Protein AF-A0A2G9LJ12-F1 (afdb_monomer_lite)

InterPro domains:
  IPR023827 Peptidase S8, subtilisin, Asp-active site [PS00136] (158-169)
  IPR036852 Peptidase S8/S53 domain superfamily [G3DSA:3.40.50.200] (109-175)
  IPR036852 Peptidase S8/S53 domain superfamily [SSF52743] (36-173)

Secondary structure (DSSP, 8-state):
-HHHHHHHHHHHHHHHHHHHHHHHHHHHHHHHHS-EEEEEE--HHHHHHHHHHHHTTS-TTSSHHHHSSS---HHHHHHHHHHTSTT--EEEETTTTEEEEEE-HHHHHHHHTTT-EEEE--------SS--S-SSHHHHHH-B-TTS-B---TT------SS---TTSTTTT--

Organism: Huberarchaeum crystalense (NCBI:txid2014257)

pLDDT: mean 78.08, std 14.09, range [41.28, 96.06]

Sequence (175 aa):
MKKQILFFGIFALFFVFAVQAANVQSQDINSADELKSYIVVVETKNYTKVMSVLNNETQNNVGIQQISSISQPKAISMLSDLKKKPNQQIKQLDIIHGFAAKMSARKAEDLRQQGYKVYLDRVFHILLQNSTIQVGANDAWLMMNTSGSNLTGNGSKIAIIDTGVDYTHPDLGNC

Radius of gyration: 28.77 Å; chains: 1; bounding box: 58×42×105 Å

Foldseek 3Di:
DVVVVVVVVVVVVVVVVVVVVVVVVVVVVVQQFAWFKKKKADDPVCLVVQVCLVPPPPDPPDDPVPCVPPPNQPSNVLSNVLVVPPVKDWADDDVGSIIMITGGPVSQVVCVVSVIDMGGDDDDDDDDDDDDDDPCPVVLQVDADPVRHRDDCPPDDDDDDDPDDDCCPPVRPVD

Structure (mmCIF, N/CA/C/O backbone):
data_AF-A0A2G9LJ12-F1
#
_entry.id   AF-A0A2G9LJ12-F1
#
loop_
_atom_site.group_PDB
_atom_site.id
_atom_site.type_symbol
_atom_site.label_atom_id
_atom_site.label_alt_id
_atom_site.label_comp_id
_atom_site.label_asym_id
_atom_site.label_entity_id
_atom_site.label_seq_id
_atom_site.pdbx_PDB_ins_code
_atom_site.Cartn_x
_atom_site.Cartn_y
_atom_site.Cartn_z
_atom_site.occupancy
_atom_site.B_iso_or_equiv
_atom_site.auth_seq_id
_atom_site.auth_comp_id
_atom_site.auth_asym_id
_atom_site.auth_atom_id
_atom_site.pdbx_PDB_model_num
ATOM 1 N N . MET A 1 1 ? 0.461 -16.834 70.057 1.00 60.69 1 MET A N 1
ATOM 2 C CA . MET A 1 1 ? 1.315 -16.253 68.990 1.00 60.69 1 MET A CA 1
ATOM 3 C C . MET A 1 1 ? 1.249 -16.995 67.650 1.00 60.69 1 MET A C 1
ATOM 5 O O . MET A 1 1 ? 1.021 -16.333 66.651 1.00 60.69 1 MET A O 1
ATOM 9 N N . LYS A 1 2 ? 1.357 -18.335 67.579 1.00 62.78 2 LYS A N 1
ATOM 10 C CA . LYS A 1 2 ? 1.385 -19.074 66.289 1.00 62.78 2 LYS A CA 1
ATOM 11 C C . LYS A 1 2 ? 0.159 -18.874 65.366 1.00 62.78 2 LYS A C 1
ATOM 13 O O . LYS A 1 2 ? 0.332 -18.788 64.158 1.00 62.78 2 LYS A O 1
ATOM 18 N N . LYS A 1 3 ? -1.062 -18.732 65.907 1.00 60.50 3 LYS A N 1
ATOM 19 C CA . LYS A 1 3 ? -2.281 -18.494 65.098 1.00 60.50 3 LYS A CA 1
ATOM 20 C C . LYS A 1 3 ? -2.339 -17.101 64.454 1.00 60.50 3 LYS A C 1
ATOM 22 O O . LYS A 1 3 ? -2.823 -16.989 63.338 1.00 60.50 3 LYS A O 1
ATOM 27 N N . GLN A 1 4 ? -1.825 -16.056 65.108 1.00 67.38 4 GLN A N 1
ATOM 28 C CA . GLN A 1 4 ? -1.834 -14.700 64.535 1.00 67.38 4 GLN A CA 1
ATOM 29 C C . GLN A 1 4 ? -0.840 -14.553 63.378 1.00 67.38 4 GLN A C 1
ATOM 31 O O . GLN A 1 4 ? -1.155 -13.897 62.394 1.00 67.38 4 GLN A O 1
ATOM 36 N N . ILE A 1 5 ? 0.305 -15.240 63.447 1.00 68.06 5 ILE A N 1
ATOM 37 C CA . ILE A 1 5 ? 1.289 -15.293 62.353 1.00 68.06 5 ILE A CA 1
ATOM 38 C C . ILE A 1 5 ? 0.705 -16.023 61.130 1.00 68.06 5 ILE A C 1
ATOM 40 O O . ILE A 1 5 ? 0.898 -15.582 60.002 1.00 68.06 5 ILE A O 1
ATOM 44 N N . LEU A 1 6 ? -0.069 -17.095 61.349 1.00 69.06 6 LEU A N 1
ATOM 45 C CA . LEU A 1 6 ? -0.748 -17.823 60.271 1.00 69.06 6 LEU A CA 1
ATOM 46 C C . LEU A 1 6 ? -1.809 -16.958 59.566 1.00 69.06 6 LEU A C 1
ATOM 48 O O . LEU A 1 6 ? -1.866 -16.938 58.340 1.00 69.06 6 LEU A O 1
ATOM 52 N N . PHE A 1 7 ? -2.613 -16.206 60.326 1.00 66.38 7 PHE A N 1
ATOM 53 C CA . PHE A 1 7 ? -3.599 -15.276 59.762 1.00 66.38 7 PHE A CA 1
ATOM 54 C C . PHE A 1 7 ? -2.943 -14.123 58.989 1.00 66.38 7 PHE A C 1
ATOM 56 O O . PHE A 1 7 ? -3.420 -13.771 57.912 1.00 66.38 7 PHE A O 1
ATOM 63 N N . PHE A 1 8 ? -1.826 -13.582 59.485 1.00 70.19 8 PHE A N 1
ATOM 64 C CA . PHE A 1 8 ? -1.066 -12.549 58.774 1.00 70.19 8 PHE A CA 1
ATOM 65 C C . PHE A 1 8 ? -0.468 -13.072 57.461 1.00 70.19 8 PHE A C 1
ATOM 67 O O . PHE A 1 8 ? -0.512 -12.379 56.449 1.00 70.19 8 PHE A O 1
ATOM 74 N N . GLY A 1 9 ? 0.031 -14.313 57.454 1.00 68.88 9 GLY A N 1
ATOM 75 C CA . GLY A 1 9 ? 0.549 -14.962 56.248 1.00 68.88 9 GLY A CA 1
ATOM 76 C C . GLY A 1 9 ? -0.524 -15.189 55.178 1.00 68.88 9 GLY A C 1
ATOM 77 O O . GLY A 1 9 ? -0.288 -14.907 54.007 1.00 68.88 9 GLY A O 1
ATOM 78 N N . ILE A 1 10 ? -1.725 -15.629 55.574 1.00 75.38 10 ILE A N 1
ATOM 79 C CA . ILE A 1 10 ? -2.859 -15.812 54.650 1.00 75.38 10 ILE A CA 1
ATOM 80 C C . ILE A 1 10 ? -3.328 -14.465 54.084 1.00 75.38 10 ILE A C 1
ATOM 82 O O . ILE A 1 10 ? -3.576 -14.358 52.885 1.00 75.38 10 ILE A O 1
ATOM 86 N N . PHE A 1 11 ? -3.411 -13.425 54.919 1.00 77.38 11 PHE A N 1
ATOM 87 C CA . PHE A 1 11 ? -3.819 -12.094 54.469 1.00 77.38 11 PHE A CA 1
ATOM 88 C C . PHE A 1 11 ? -2.796 -11.475 53.505 1.00 77.38 11 PHE A C 1
ATOM 90 O O . PHE A 1 11 ? -3.178 -10.935 52.470 1.00 77.38 11 PHE A O 1
ATOM 97 N N . ALA A 1 12 ? -1.497 -11.622 53.790 1.00 72.31 12 ALA A N 1
ATOM 98 C CA . ALA A 1 12 ? -0.430 -11.180 52.894 1.00 72.31 12 ALA A CA 1
ATOM 99 C C . ALA A 1 12 ? -0.481 -11.909 51.541 1.00 72.31 12 ALA A C 1
ATOM 101 O O . ALA A 1 12 ? -0.325 -11.277 50.499 1.00 72.31 12 ALA A O 1
ATOM 102 N N . LEU A 1 13 ? -0.769 -13.215 51.542 1.00 75.94 13 LEU A N 1
ATOM 103 C CA . LEU A 1 13 ? -0.910 -13.997 50.315 1.00 75.94 13 LEU A CA 1
ATOM 104 C C . LEU A 1 13 ? -2.096 -13.508 49.465 1.00 75.94 13 LEU A C 1
ATOM 106 O O . LEU A 1 13 ? -1.935 -13.267 48.271 1.00 75.94 13 LEU A O 1
ATOM 110 N N . PHE A 1 14 ? -3.263 -13.287 50.080 1.00 75.69 14 PHE A N 1
ATOM 111 C CA . PHE A 1 14 ? -4.427 -12.716 49.391 1.00 75.69 14 PHE A CA 1
ATOM 112 C C . PHE A 1 14 ? -4.145 -11.323 48.819 1.00 75.69 14 PHE A C 1
ATOM 114 O O . PHE A 1 14 ? -4.578 -11.016 47.708 1.00 75.69 14 PHE A O 1
ATOM 121 N N . PHE A 1 15 ? -3.393 -10.495 49.544 1.00 74.44 15 PHE A N 1
ATOM 122 C CA . PHE A 1 15 ? -3.038 -9.154 49.091 1.00 74.44 15 PHE A CA 1
ATOM 123 C C . PHE A 1 15 ? -2.120 -9.189 47.860 1.00 74.44 15 PHE A C 1
ATOM 125 O O . PHE A 1 15 ? -2.338 -8.440 46.913 1.00 74.44 15 PHE A O 1
ATOM 132 N N . VAL A 1 16 ? -1.149 -10.108 47.818 1.00 74.50 16 VAL A N 1
ATOM 133 C CA . VAL A 1 16 ? -0.277 -10.305 46.645 1.00 74.50 16 VAL A CA 1
ATOM 134 C C . VAL A 1 16 ? -1.082 -10.752 45.421 1.00 74.50 16 VAL A C 1
ATOM 136 O O . VAL A 1 16 ? -0.897 -10.193 44.339 1.00 74.50 16 VAL A O 1
ATOM 139 N N . PHE A 1 17 ? -2.023 -11.689 45.588 1.00 73.75 17 PHE A N 1
ATOM 140 C CA . PHE A 1 17 ? -2.906 -12.119 44.497 1.00 73.75 17 PHE A CA 1
ATOM 141 C C . PHE A 1 17 ? -3.820 -10.989 43.998 1.00 73.75 17 PHE A C 1
ATOM 143 O O . PHE A 1 17 ? -3.983 -10.827 42.789 1.00 73.75 17 PHE A O 1
ATOM 150 N N . ALA A 1 18 ? -4.376 -10.173 44.897 1.00 74.38 18 ALA A N 1
ATOM 151 C CA . ALA A 1 18 ? -5.212 -9.031 44.523 1.00 74.38 18 ALA A CA 1
ATOM 152 C C . ALA A 1 18 ? -4.420 -7.954 43.757 1.00 74.38 18 ALA A C 1
ATOM 154 O O . ALA A 1 18 ? -4.905 -7.430 42.754 1.00 74.38 18 ALA A O 1
ATOM 155 N N . VAL A 1 19 ? -3.184 -7.663 44.181 1.00 73.44 19 VAL A N 1
ATOM 156 C CA . VAL A 1 19 ? -2.286 -6.722 43.488 1.00 73.44 19 VAL A CA 1
ATOM 157 C C . VAL A 1 19 ? -1.899 -7.246 42.101 1.00 73.44 19 VAL A C 1
ATOM 159 O O . VAL A 1 19 ? -1.909 -6.484 41.136 1.00 73.44 19 VAL A O 1
ATOM 162 N N . GLN A 1 20 ? -1.614 -8.546 41.962 1.00 69.62 20 GLN A N 1
ATOM 163 C CA . GLN A 1 20 ? -1.341 -9.155 40.654 1.00 69.62 20 GLN A CA 1
ATOM 164 C C . GLN A 1 20 ? -2.558 -9.108 39.726 1.00 69.62 20 GLN A C 1
ATOM 166 O O . GLN A 1 20 ? -2.410 -8.716 38.571 1.00 69.62 20 GLN A O 1
ATOM 171 N N . ALA A 1 21 ? -3.761 -9.411 40.221 1.00 69.88 21 ALA A N 1
ATOM 172 C CA . ALA A 1 21 ? -4.988 -9.320 39.429 1.00 69.88 21 ALA A CA 1
ATOM 173 C C . ALA A 1 21 ? -5.277 -7.883 38.953 1.00 69.88 21 ALA A C 1
ATOM 175 O O . ALA A 1 21 ? -5.623 -7.675 37.791 1.00 69.88 21 ALA A O 1
ATOM 176 N N . ALA A 1 22 ? -5.076 -6.879 39.815 1.00 66.38 22 ALA A N 1
ATOM 177 C CA . ALA A 1 22 ? -5.240 -5.472 39.447 1.00 66.38 22 ALA A CA 1
ATOM 178 C C . ALA A 1 22 ? -4.214 -5.015 38.388 1.00 66.38 22 ALA A C 1
ATOM 180 O O . ALA A 1 22 ? -4.566 -4.309 37.439 1.00 66.38 22 ALA A O 1
ATOM 181 N N . ASN A 1 23 ? -2.957 -5.457 38.502 1.00 64.06 23 ASN A N 1
ATOM 182 C CA . ASN A 1 23 ? -1.918 -5.153 37.515 1.00 64.06 23 ASN A CA 1
ATOM 183 C C . ASN A 1 23 ? -2.197 -5.810 36.152 1.00 64.06 23 ASN A C 1
ATOM 185 O O . ASN A 1 23 ? -2.029 -5.155 35.127 1.00 64.06 23 ASN A O 1
ATOM 189 N N . VAL A 1 24 ? -2.692 -7.051 36.125 1.00 65.62 24 VAL A N 1
ATOM 190 C CA . VAL A 1 24 ? -3.104 -7.730 34.880 1.00 65.62 24 VAL A CA 1
ATOM 191 C C . VAL A 1 24 ? -4.281 -7.003 34.220 1.00 65.62 24 VAL A C 1
ATOM 193 O O . VAL A 1 24 ? -4.210 -6.658 33.043 1.00 65.62 24 VAL A O 1
ATOM 196 N N . GLN A 1 25 ? -5.321 -6.667 34.990 1.00 59.91 25 GLN A N 1
ATOM 197 C CA . GLN A 1 25 ? -6.489 -5.932 34.488 1.00 59.91 25 GLN A CA 1
ATOM 198 C C . GLN A 1 25 ? -6.100 -4.562 33.898 1.00 59.91 25 GLN A C 1
ATOM 200 O O . GLN A 1 25 ? -6.629 -4.152 32.867 1.00 59.91 25 GLN A O 1
ATOM 205 N N . SER A 1 26 ? -5.171 -3.839 34.536 1.00 58.44 26 SER A N 1
ATOM 206 C CA . SER A 1 26 ? -4.712 -2.533 34.040 1.00 58.44 26 SER A CA 1
ATOM 207 C C . SER A 1 26 ? -3.863 -2.635 32.768 1.00 58.44 26 SER A C 1
ATOM 209 O O . SER A 1 26 ? -4.001 -1.782 31.893 1.00 58.44 26 SER A O 1
ATOM 211 N N . GLN A 1 27 ? -3.045 -3.681 32.601 1.00 56.03 27 GLN A N 1
ATOM 212 C CA . GLN A 1 27 ? -2.327 -3.924 31.343 1.00 56.03 27 GLN A CA 1
ATOM 213 C C . GLN A 1 27 ? -3.275 -4.233 30.178 1.00 56.03 27 GLN A C 1
ATOM 215 O O . GLN A 1 27 ? -3.093 -3.677 29.094 1.00 56.03 27 GLN A O 1
ATOM 220 N N . ASP A 1 28 ? -4.313 -5.044 30.398 1.00 59.22 28 ASP A N 1
ATOM 221 C CA . ASP A 1 28 ? -5.305 -5.352 29.360 1.00 59.22 28 ASP A CA 1
ATOM 222 C C . ASP A 1 28 ? -6.142 -4.125 28.971 1.00 59.22 28 ASP A C 1
ATOM 224 O O . ASP A 1 28 ? -6.391 -3.897 27.785 1.00 59.22 28 ASP A O 1
ATOM 228 N N . ILE A 1 29 ? -6.524 -3.284 29.940 1.00 56.59 29 ILE A N 1
ATOM 229 C CA . ILE A 1 29 ? -7.244 -2.030 29.664 1.00 56.59 29 ILE A CA 1
ATOM 230 C C . ILE A 1 29 ? -6.367 -1.056 28.864 1.00 56.59 29 ILE A C 1
ATOM 232 O O . ILE A 1 29 ? -6.835 -0.480 27.882 1.00 56.59 29 ILE A O 1
ATOM 236 N N . ASN A 1 30 ? -5.087 -0.921 29.221 1.00 58.53 30 ASN A N 1
ATOM 237 C CA . ASN A 1 30 ? -4.157 -0.049 28.497 1.00 58.53 30 ASN A CA 1
ATOM 238 C C . ASN A 1 30 ? -3.870 -0.555 27.070 1.00 58.53 30 ASN A C 1
ATOM 240 O O . ASN A 1 30 ? -3.736 0.246 26.148 1.00 58.53 30 ASN A O 1
ATOM 244 N N . SER A 1 31 ? -3.824 -1.876 26.868 1.00 61.09 31 SER A N 1
ATOM 245 C CA . SER A 1 31 ? -3.654 -2.507 25.549 1.00 61.09 31 SER A CA 1
ATOM 246 C C . SER A 1 31 ? -4.902 -2.371 24.663 1.00 61.09 31 SER A C 1
ATOM 248 O O . SER A 1 31 ? -4.799 -2.211 23.445 1.00 61.09 31 SER A O 1
ATOM 250 N N . ALA A 1 32 ? -6.100 -2.401 25.259 1.00 64.94 32 ALA A N 1
ATOM 251 C CA . ALA A 1 32 ? -7.360 -2.318 24.526 1.00 64.94 32 ALA A CA 1
ATOM 252 C C . ALA A 1 32 ? -7.626 -0.929 23.926 1.00 64.94 32 ALA A C 1
ATOM 254 O O . ALA A 1 32 ? -8.230 -0.863 22.853 1.00 64.94 32 ALA A O 1
ATOM 255 N N . ASP A 1 33 ? -7.172 0.143 24.585 1.00 74.31 33 ASP A N 1
ATOM 256 C CA . ASP A 1 33 ? -7.314 1.535 24.125 1.00 74.31 33 ASP A CA 1
ATOM 257 C C . ASP A 1 33 ? -6.130 2.037 23.279 1.00 74.31 33 ASP A C 1
ATOM 259 O O . ASP A 1 33 ? -6.220 3.100 22.657 1.00 74.31 33 ASP A O 1
ATOM 263 N N . GLU A 1 34 ? -5.052 1.255 23.178 1.00 85.19 34 GLU A N 1
ATOM 264 C CA . GLU A 1 34 ? -3.936 1.537 22.277 1.00 85.19 34 GLU A CA 1
ATOM 265 C C . GLU A 1 34 ? -4.419 1.609 20.815 1.00 85.19 34 GLU A C 1
ATOM 267 O O . GLU A 1 34 ? -5.084 0.704 20.296 1.00 85.19 34 GLU A O 1
ATOM 272 N N . LEU A 1 35 ? -4.070 2.697 20.121 1.00 89.38 35 LEU A N 1
ATOM 273 C CA . LEU A 1 35 ? -4.414 2.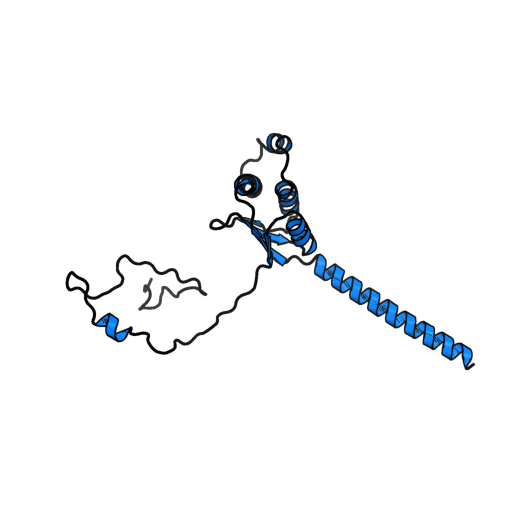876 18.713 1.00 89.38 35 LEU A CA 1
ATOM 274 C C . LEU A 1 35 ? -3.431 2.113 17.822 1.00 89.38 35 LEU A C 1
ATOM 276 O O . LEU A 1 35 ? -2.255 2.462 17.742 1.00 89.38 35 LEU A O 1
ATOM 280 N N . LYS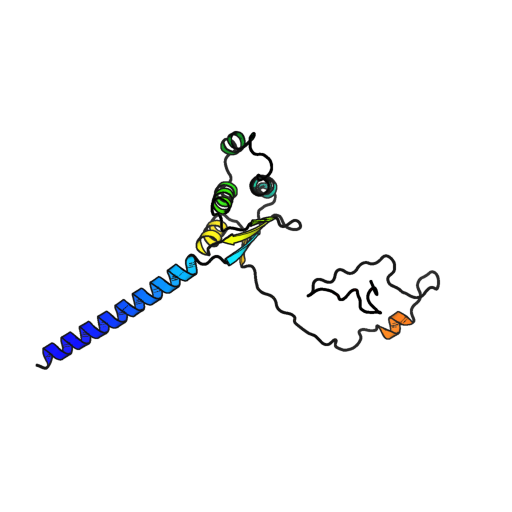 A 1 36 ? -3.938 1.126 17.082 1.00 91.88 36 LYS A N 1
ATOM 281 C CA . LYS A 1 36 ? -3.181 0.364 16.076 1.00 91.88 36 LYS A CA 1
ATOM 282 C C . LYS A 1 36 ? -3.711 0.653 14.678 1.00 91.88 36 LYS A C 1
ATOM 284 O O . LYS A 1 36 ? -4.865 1.051 14.520 1.00 91.88 36 LYS A O 1
ATOM 289 N N . SER A 1 37 ? -2.873 0.468 13.665 1.00 93.56 37 SER A N 1
ATOM 290 C CA . SER A 1 37 ? -3.284 0.583 12.264 1.00 93.56 37 SER A CA 1
ATOM 291 C C . SER A 1 37 ? -4.022 -0.683 11.826 1.00 93.56 37 SER A C 1
ATOM 293 O O . SER A 1 37 ? -3.560 -1.797 12.067 1.00 93.56 37 SER A O 1
ATOM 295 N N . TYR A 1 38 ? -5.173 -0.515 11.180 1.00 94.31 38 TYR A N 1
ATOM 296 C CA . TYR A 1 38 ? -5.980 -1.600 10.628 1.00 94.31 38 TYR A CA 1
ATOM 297 C C . TYR A 1 38 ? -6.380 -1.300 9.187 1.00 94.31 38 TYR A C 1
ATOM 299 O O . TYR A 1 38 ? -6.616 -0.149 8.823 1.00 94.31 38 TYR A O 1
ATOM 307 N N . ILE A 1 39 ? -6.535 -2.358 8.398 1.00 94.88 39 ILE A N 1
ATOM 308 C CA . ILE A 1 39 ? -7.118 -2.340 7.058 1.00 94.88 39 ILE A CA 1
ATOM 309 C C . ILE A 1 39 ? -8.525 -2.927 7.150 1.00 94.88 39 ILE A C 1
ATOM 311 O O . ILE A 1 39 ? -8.710 -4.059 7.604 1.00 94.88 39 ILE A O 1
ATOM 315 N N . VAL A 1 40 ? -9.518 -2.163 6.704 1.00 93.12 40 VAL A N 1
ATOM 316 C CA . VAL A 1 40 ? -10.925 -2.564 6.685 1.00 93.12 40 VAL A CA 1
ATOM 317 C C . VAL A 1 40 ? -11.372 -2.738 5.243 1.00 93.12 40 VAL A C 1
ATOM 319 O O . VAL A 1 40 ? -11.318 -1.794 4.456 1.00 93.12 40 VAL A O 1
ATOM 322 N N . VAL A 1 41 ? -11.846 -3.935 4.904 1.00 92.25 41 VAL A N 1
ATOM 323 C CA . VAL A 1 41 ? -12.424 -4.242 3.592 1.00 92.25 41 VAL A CA 1
ATOM 324 C C . VAL A 1 41 ? -13.945 -4.243 3.699 1.00 92.25 41 VAL A C 1
ATOM 326 O O . VAL A 1 41 ? -14.541 -4.880 4.571 1.00 92.25 41 VAL A O 1
ATOM 329 N N . VAL A 1 42 ? -14.561 -3.508 2.786 1.00 87.06 42 VAL A N 1
ATOM 330 C CA . VAL A 1 42 ? -15.985 -3.216 2.696 1.00 87.06 42 VAL A CA 1
ATOM 331 C C . VAL A 1 42 ? -16.554 -3.932 1.475 1.00 87.06 42 VAL A C 1
ATOM 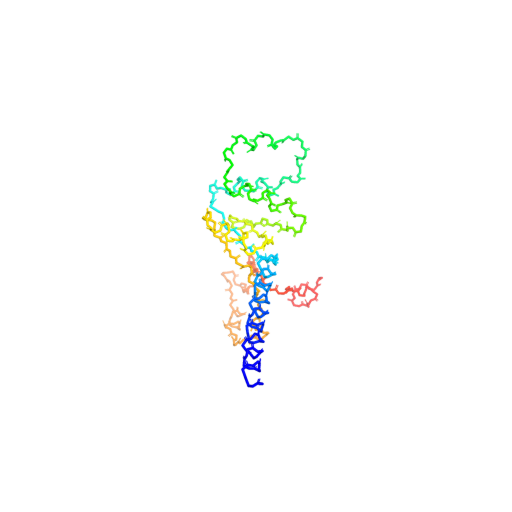333 O O . VAL A 1 42 ? -15.966 -3.935 0.396 1.00 87.06 42 VAL A O 1
ATOM 336 N N . GLU A 1 43 ? -17.729 -4.537 1.624 1.00 83.25 43 GLU A N 1
ATOM 337 C CA . GLU A 1 43 ? -18.449 -5.095 0.479 1.00 83.25 43 GLU A CA 1
ATOM 338 C C . GLU A 1 43 ? -18.751 -4.011 -0.564 1.00 83.25 43 GLU A C 1
ATOM 340 O O . GLU A 1 43 ? -19.185 -2.910 -0.216 1.00 83.25 43 GLU A O 1
ATOM 345 N N . THR A 1 44 ? -18.616 -4.348 -1.848 1.00 78.25 44 THR A N 1
ATOM 346 C CA . THR A 1 44 ? -18.782 -3.419 -2.979 1.00 78.25 44 THR A CA 1
ATOM 347 C C . THR A 1 44 ? -20.058 -2.580 -2.893 1.00 78.25 44 THR A C 1
ATOM 349 O O . THR A 1 44 ? -20.007 -1.365 -3.057 1.00 78.25 44 THR A O 1
ATOM 352 N N . LYS A 1 45 ? -21.195 -3.197 -2.536 1.00 79.44 45 LYS A N 1
ATOM 353 C CA . LYS A 1 45 ? -22.498 -2.515 -2.408 1.00 79.44 45 LYS A CA 1
ATOM 354 C C . LYS A 1 45 ? -22.505 -1.360 -1.396 1.00 79.44 45 LYS A C 1
ATOM 356 O O . LYS A 1 45 ? -23.309 -0.443 -1.510 1.00 79.44 45 LYS A O 1
ATOM 361 N N . ASN A 1 46 ? -21.617 -1.407 -0.405 1.00 76.75 46 ASN A N 1
ATOM 362 C CA . ASN A 1 46 ? -21.519 -0.419 0.664 1.00 76.75 46 ASN A CA 1
ATOM 363 C C . ASN A 1 46 ? -20.353 0.562 0.454 1.00 76.75 46 ASN A C 1
ATOM 365 O O . ASN A 1 46 ? -20.290 1.577 1.150 1.00 76.75 46 ASN A O 1
ATOM 369 N N . TYR A 1 47 ? -19.443 0.286 -0.489 1.00 80.75 47 TYR A N 1
ATOM 370 C CA . TYR A 1 47 ? -18.193 1.030 -0.648 1.00 80.75 47 TYR A CA 1
ATOM 371 C C . TYR A 1 47 ? -18.420 2.491 -1.045 1.00 80.75 47 TYR A C 1
ATOM 373 O O . TYR A 1 47 ? -17.929 3.380 -0.360 1.00 80.75 47 TYR A O 1
ATOM 381 N N . THR A 1 48 ? -19.240 2.771 -2.062 1.00 78.56 48 THR A N 1
ATOM 382 C CA . THR A 1 48 ? -19.518 4.152 -2.508 1.00 78.56 48 THR A CA 1
ATOM 383 C C . THR A 1 48 ? -20.071 5.023 -1.379 1.00 78.56 48 THR A C 1
ATOM 385 O O . THR A 1 48 ? -19.673 6.176 -1.207 1.00 78.56 48 THR A O 1
ATOM 388 N N . LYS A 1 49 ? -20.960 4.455 -0.555 1.00 79.62 49 LYS A N 1
ATOM 389 C CA . LYS A 1 49 ? -21.572 5.165 0.571 1.00 79.62 49 LYS A CA 1
ATOM 390 C C . LYS A 1 49 ? -20.551 5.403 1.690 1.00 79.62 49 LYS A C 1
ATOM 392 O O . LYS A 1 49 ? -20.490 6.507 2.219 1.00 79.62 49 LYS A O 1
ATOM 397 N N . VAL A 1 50 ? -19.693 4.424 1.991 1.00 81.31 50 VAL A N 1
ATOM 398 C CA . VAL A 1 50 ? -18.533 4.610 2.884 1.00 81.31 50 VAL A CA 1
ATOM 399 C C . VAL A 1 50 ? -17.615 5.719 2.368 1.00 81.31 50 VAL A C 1
ATOM 401 O O . VAL A 1 50 ? -17.216 6.591 3.138 1.00 81.31 50 VAL A O 1
ATOM 404 N N . MET A 1 51 ? -17.351 5.745 1.064 1.00 78.62 51 MET A N 1
ATOM 405 C CA . MET A 1 51 ? -16.427 6.704 0.481 1.00 78.62 51 MET A CA 1
ATOM 406 C C . MET A 1 51 ? -16.919 8.146 0.520 1.00 78.62 51 MET A C 1
ATOM 408 O O . MET A 1 51 ? -16.138 9.047 0.820 1.00 78.62 51 MET A O 1
ATOM 412 N N . SER A 1 52 ? -18.220 8.371 0.328 1.00 77.31 52 SER A N 1
ATOM 413 C CA . SER A 1 52 ? -18.797 9.708 0.521 1.00 77.31 52 SER A CA 1
ATOM 414 C C . SER A 1 52 ? -18.530 10.266 1.928 1.00 77.31 52 SER A C 1
ATOM 416 O O . SER A 1 52 ? -18.191 11.432 2.072 1.00 77.31 52 SER A O 1
ATOM 418 N N . VAL A 1 53 ? -18.574 9.430 2.971 1.00 78.75 53 VAL A N 1
ATOM 419 C CA . VAL A 1 53 ? -18.336 9.851 4.365 1.00 78.75 53 VAL A CA 1
ATOM 420 C C . VAL A 1 53 ? -16.860 10.185 4.596 1.00 78.75 53 VAL A C 1
ATOM 422 O O . VAL A 1 53 ? -16.527 11.129 5.320 1.00 78.75 53 VAL A O 1
ATOM 425 N N . LEU A 1 54 ? -15.961 9.429 3.963 1.00 77.56 54 LEU A N 1
ATOM 426 C CA . LEU A 1 54 ? -14.523 9.675 4.041 1.00 77.56 54 LEU A CA 1
ATOM 427 C C . LEU A 1 54 ? -14.097 10.947 3.301 1.00 77.56 54 LEU A C 1
ATOM 429 O O . LEU A 1 54 ? -13.177 11.613 3.765 1.00 77.56 54 LEU A O 1
ATOM 433 N N . ASN A 1 55 ? -14.804 11.347 2.248 1.00 73.62 55 ASN A N 1
ATOM 434 C CA . ASN A 1 55 ? -14.412 12.492 1.421 1.00 73.62 55 ASN A CA 1
ATOM 435 C C . ASN A 1 55 ? -15.097 13.819 1.812 1.00 73.62 55 ASN A C 1
ATOM 437 O O . ASN A 1 55 ? -14.792 14.856 1.233 1.00 73.62 55 ASN A O 1
ATOM 441 N N . ASN A 1 56 ? -15.987 13.823 2.812 1.00 65.94 56 ASN A N 1
ATOM 442 C CA . ASN A 1 56 ? -16.793 14.987 3.224 1.00 65.94 56 ASN A CA 1
ATOM 443 C C . ASN A 1 56 ? -16.027 16.153 3.907 1.00 65.94 56 ASN A C 1
ATOM 445 O O . ASN A 1 56 ? -16.604 16.860 4.726 1.00 65.94 56 ASN A O 1
ATOM 449 N N . GLU A 1 57 ? -14.759 16.406 3.576 1.00 52.97 57 GLU A N 1
ATOM 450 C CA . GLU A 1 57 ? -14.040 17.618 4.019 1.00 52.97 57 GLU A CA 1
ATOM 451 C C . GLU A 1 57 ? -14.181 18.805 3.045 1.00 52.97 57 GLU A C 1
ATOM 453 O O . GLU A 1 57 ? -13.725 19.901 3.350 1.00 52.97 57 GLU A O 1
ATOM 458 N N . THR A 1 58 ? -14.866 18.644 1.904 1.00 45.88 58 THR A N 1
ATOM 459 C CA . THR A 1 58 ? -14.961 19.707 0.876 1.00 45.88 58 THR A CA 1
ATOM 460 C C . THR A 1 58 ? -16.341 20.352 0.716 1.00 45.88 58 THR A C 1
ATOM 462 O O . THR A 1 58 ? -16.485 21.263 -0.090 1.00 45.88 58 THR A O 1
ATOM 465 N N . GLN A 1 59 ? -17.372 19.929 1.453 1.00 44.28 59 GLN A N 1
ATOM 466 C CA . GLN A 1 59 ? -18.726 20.491 1.311 1.00 44.28 59 GLN A CA 1
ATOM 467 C C . GLN A 1 59 ? -19.352 20.782 2.676 1.00 44.28 59 GLN A C 1
ATOM 469 O O . GLN A 1 59 ? -20.389 20.235 3.058 1.00 44.28 59 GLN A O 1
ATOM 474 N N . ASN A 1 60 ? -18.723 21.692 3.420 1.00 45.97 60 ASN A N 1
ATOM 475 C CA . ASN A 1 60 ? -19.443 22.453 4.433 1.00 45.97 60 ASN A CA 1
ATOM 476 C C . ASN A 1 60 ? -20.519 23.279 3.711 1.00 45.97 60 ASN A C 1
ATOM 478 O O . ASN A 1 60 ? -20.205 24.329 3.158 1.00 45.97 60 ASN A O 1
ATOM 482 N N . ASN A 1 61 ? -21.747 22.744 3.645 1.00 45.72 61 ASN A N 1
ATOM 483 C CA . ASN A 1 61 ? -23.030 23.442 3.875 1.00 45.72 61 ASN A CA 1
ATOM 484 C C . ASN A 1 61 ? -24.255 22.814 3.183 1.00 45.72 61 ASN A C 1
ATOM 486 O O . ASN A 1 61 ? -25.367 23.274 3.425 1.00 45.72 61 ASN A O 1
ATOM 490 N N . VAL A 1 62 ? -24.130 21.736 2.402 1.00 41.28 62 VAL A N 1
ATOM 491 C CA . VAL A 1 62 ? -25.309 21.071 1.809 1.00 41.28 62 VAL A CA 1
ATOM 492 C C . VAL A 1 62 ? -25.111 19.555 1.829 1.00 41.28 62 VAL A C 1
ATOM 494 O O . VAL A 1 62 ? -24.414 19.018 0.979 1.00 41.28 62 VAL A O 1
ATOM 497 N N . GLY A 1 63 ? -25.692 18.832 2.797 1.00 44.25 63 GLY A N 1
ATOM 498 C CA . GLY A 1 63 ? -25.835 17.374 2.630 1.00 44.25 63 GLY A CA 1
ATOM 499 C C . GLY A 1 63 ? -25.876 16.476 3.865 1.00 44.25 63 GLY A C 1
ATOM 500 O O . GLY A 1 63 ? -26.308 15.332 3.736 1.00 44.25 63 GLY A O 1
ATOM 501 N N . ILE A 1 64 ? -25.515 16.931 5.072 1.00 47.84 64 ILE A N 1
ATOM 502 C CA . ILE A 1 64 ? -25.595 16.033 6.248 1.00 47.84 64 ILE A CA 1
ATOM 503 C C . ILE A 1 64 ? -27.056 15.682 6.600 1.00 47.84 64 ILE A C 1
ATOM 505 O O . ILE A 1 64 ? -27.328 14.565 7.038 1.00 47.84 64 ILE A O 1
ATOM 509 N N . GLN A 1 65 ? -28.020 16.559 6.291 1.00 45.91 65 GLN A N 1
ATOM 510 C CA . GLN A 1 65 ? -29.452 16.277 6.479 1.00 45.91 65 GLN A CA 1
ATOM 511 C C . GLN A 1 65 ? -30.042 15.255 5.486 1.00 45.91 65 GLN A C 1
ATOM 513 O O . GLN A 1 65 ? -31.120 14.731 5.744 1.00 45.91 65 GLN A O 1
ATOM 518 N N . GLN A 1 66 ? -29.361 14.932 4.379 1.00 49.09 66 GLN A N 1
ATOM 519 C CA . GLN A 1 66 ? -29.863 13.951 3.403 1.00 49.09 66 GLN A CA 1
ATOM 520 C C . GLN A 1 66 ? -29.262 12.548 3.613 1.00 49.09 66 GLN A C 1
ATOM 522 O O . GLN A 1 66 ? -29.846 11.552 3.197 1.00 49.09 66 GLN A O 1
ATOM 527 N N . ILE A 1 67 ? -28.132 12.434 4.323 1.00 51.50 67 ILE A N 1
ATOM 528 C CA . ILE A 1 67 ? -27.548 11.136 4.713 1.00 51.50 67 ILE A CA 1
ATOM 529 C C . ILE A 1 67 ? -28.253 10.557 5.955 1.00 51.50 67 ILE A C 1
ATOM 531 O O . ILE A 1 67 ? -28.252 9.342 6.157 1.00 51.50 67 ILE A O 1
ATOM 535 N N . SER A 1 68 ? -28.884 11.391 6.787 1.00 47.31 68 SER A N 1
ATOM 536 C CA . SER A 1 68 ? -29.652 10.948 7.962 1.00 47.31 68 SER A CA 1
ATOM 537 C C . SER A 1 68 ? -30.961 10.229 7.610 1.00 47.31 68 SER A C 1
ATOM 539 O O . SER A 1 68 ? -31.407 9.392 8.389 1.00 47.31 68 SER A O 1
ATOM 541 N N . SER A 1 69 ? -31.551 10.494 6.439 1.00 47.34 69 SER A N 1
ATOM 542 C CA . SER A 1 69 ? -32.802 9.870 5.979 1.00 47.34 69 SER A CA 1
ATOM 543 C C . SER A 1 69 ? -32.602 8.578 5.175 1.00 47.34 69 SER A C 1
ATOM 545 O O . SER A 1 69 ? -33.536 7.791 5.028 1.00 47.34 69 SER A O 1
ATOM 547 N N . ILE A 1 70 ? -31.384 8.295 4.700 1.00 51.19 70 ILE A N 1
ATOM 548 C CA . ILE A 1 70 ? -31.056 7.033 4.027 1.00 51.19 70 ILE A CA 1
ATOM 549 C C . ILE A 1 70 ? -30.546 6.057 5.081 1.00 51.19 70 ILE A C 1
ATOM 551 O O . ILE A 1 70 ? -29.349 6.112 5.374 1.00 51.19 70 ILE A O 1
ATOM 555 N N . SER A 1 71 ? -31.421 5.172 5.591 1.00 52.62 71 SER A N 1
ATOM 556 C CA . SER A 1 71 ? -31.108 3.983 6.418 1.00 52.62 71 SER A CA 1
ATOM 557 C C . SER A 1 71 ? -29.599 3.779 6.564 1.00 52.62 71 SER A C 1
ATOM 559 O O . SER A 1 71 ? -28.920 3.330 5.626 1.00 52.62 71 SER A O 1
ATOM 561 N N . GLN A 1 72 ? -29.035 4.320 7.648 1.00 57.31 72 GLN A N 1
ATOM 562 C CA . GLN A 1 72 ? -27.587 4.414 7.778 1.00 57.31 72 GLN A CA 1
ATOM 563 C C . GLN A 1 72 ? -27.048 2.989 7.946 1.00 57.31 72 GLN A C 1
ATOM 565 O O . GLN A 1 72 ? -27.346 2.347 8.952 1.00 57.31 72 GLN A O 1
ATOM 570 N N . PRO A 1 73 ? -26.275 2.453 6.981 1.00 65.88 73 PRO A N 1
ATOM 571 C CA . PRO A 1 73 ? -25.618 1.181 7.158 1.00 65.88 73 PRO A CA 1
ATOM 572 C C . PRO A 1 73 ? -24.697 1.337 8.357 1.00 65.88 73 PRO A C 1
ATOM 574 O O . PRO A 1 73 ? -24.033 2.364 8.507 1.00 65.88 73 PRO A O 1
ATOM 577 N N . LYS A 1 74 ? -24.636 0.303 9.186 1.00 72.81 74 LYS A N 1
ATOM 578 C CA . LYS A 1 74 ? -23.879 0.291 10.440 1.00 72.81 74 LYS A CA 1
ATOM 579 C C . LYS A 1 74 ? -22.404 0.725 10.275 1.00 72.81 74 LYS A C 1
ATOM 581 O O . LYS A 1 74 ? -21.877 1.394 11.155 1.00 72.81 74 LYS A O 1
ATOM 586 N N . ALA A 1 75 ? -21.774 0.473 9.115 1.00 71.19 75 ALA A N 1
ATOM 587 C CA . ALA A 1 75 ? -20.449 1.017 8.753 1.00 71.19 75 ALA A CA 1
ATOM 588 C C . ALA A 1 75 ? -20.344 2.540 8.862 1.00 71.19 75 ALA A C 1
ATOM 590 O O . ALA A 1 75 ? -19.310 3.066 9.258 1.00 71.19 75 ALA A O 1
ATOM 591 N N . ILE A 1 76 ? -21.371 3.255 8.412 1.00 74.81 76 ILE A N 1
ATOM 592 C CA . ILE A 1 76 ? -21.297 4.693 8.154 1.00 74.81 76 ILE A CA 1
ATOM 593 C C . ILE A 1 76 ? -21.378 5.490 9.438 1.00 74.81 76 ILE A C 1
ATOM 595 O O . ILE A 1 76 ? -20.584 6.411 9.626 1.00 74.81 76 ILE A O 1
ATOM 599 N N . SER A 1 77 ? -22.279 5.104 10.341 1.00 77.75 77 SER A N 1
ATOM 600 C CA . SER A 1 77 ? -22.308 5.679 11.684 1.00 77.75 77 SER A CA 1
ATOM 601 C C . SER A 1 77 ? -20.957 5.457 12.370 1.00 77.75 77 SER A C 1
ATOM 603 O O . SER A 1 77 ? -20.338 6.406 12.846 1.00 77.75 77 SER A O 1
ATOM 605 N N . MET A 1 78 ? -20.419 4.241 12.272 1.00 77.06 78 MET A N 1
ATOM 606 C CA . MET A 1 78 ? -19.134 3.869 12.855 1.00 77.06 78 MET A CA 1
ATOM 607 C C . MET A 1 78 ? -17.960 4.698 12.315 1.00 77.06 78 MET A C 1
ATOM 609 O O . MET A 1 78 ? -17.132 5.155 13.101 1.00 77.06 78 MET A O 1
ATOM 613 N N . LEU A 1 79 ? -17.898 4.908 10.997 1.00 79.00 79 LEU A N 1
ATOM 614 C CA . LEU A 1 79 ? -16.897 5.739 10.318 1.00 79.00 79 LEU A CA 1
ATOM 615 C C . LEU A 1 79 ? -17.006 7.213 10.694 1.00 79.00 79 LEU A C 1
ATOM 617 O O . LEU A 1 79 ? -15.988 7.871 10.907 1.00 79.00 79 LEU A O 1
ATOM 621 N N . SER A 1 80 ? -18.232 7.724 10.813 1.00 77.62 80 SER A N 1
ATOM 622 C CA . SER A 1 80 ? -18.454 9.088 11.286 1.00 77.62 80 SER A CA 1
ATOM 623 C C . SER A 1 80 ? -17.925 9.270 12.712 1.00 77.62 80 SER A C 1
ATOM 625 O O . SER A 1 80 ? -17.298 10.282 13.012 1.00 77.62 80 SER A O 1
ATOM 627 N N . ASP A 1 81 ? -18.078 8.258 13.568 1.00 79.19 81 ASP A N 1
ATOM 628 C CA . ASP A 1 81 ? -17.554 8.284 14.932 1.00 79.19 81 ASP A CA 1
ATOM 629 C C . ASP A 1 81 ? -16.031 8.149 14.986 1.00 79.19 81 ASP A C 1
ATOM 631 O O . ASP A 1 81 ? -15.411 8.730 15.875 1.00 79.19 81 ASP A O 1
ATOM 635 N N . LEU A 1 82 ? -15.424 7.419 14.039 1.00 78.50 82 LEU A N 1
ATOM 636 C CA . LEU A 1 82 ? -13.967 7.369 13.896 1.00 78.50 82 LEU A CA 1
ATOM 637 C C . LEU A 1 82 ? -13.420 8.768 13.575 1.00 78.50 82 LEU A C 1
ATOM 639 O O . LEU A 1 82 ? -12.519 9.242 14.253 1.00 78.50 82 LEU A O 1
ATOM 643 N N . LYS A 1 83 ? -14.014 9.476 12.607 1.00 75.81 83 LYS A N 1
ATOM 644 C CA . LYS A 1 83 ? -13.575 10.829 12.225 1.00 75.81 83 LYS A CA 1
ATOM 645 C C . LYS A 1 83 ? -13.761 11.893 13.309 1.00 75.81 83 LYS A C 1
ATOM 647 O O . LYS A 1 83 ? -12.969 12.825 13.378 1.00 75.81 83 LYS A O 1
ATOM 652 N N . LYS A 1 84 ? -14.791 11.781 14.158 1.00 78.19 84 LYS A N 1
ATOM 653 C CA . LYS A 1 84 ? -15.028 12.733 15.266 1.00 78.19 84 LYS A CA 1
ATOM 654 C C . LYS A 1 84 ? -13.904 12.730 16.305 1.00 78.19 84 LYS A C 1
ATOM 656 O O . LYS A 1 84 ? -13.794 13.679 17.077 1.00 78.19 84 LYS A O 1
ATOM 661 N N . LYS A 1 85 ? -13.094 11.668 16.366 1.00 72.50 85 LYS A N 1
ATOM 662 C CA . LYS A 1 85 ? -11.946 11.596 17.269 1.00 72.50 85 LYS A CA 1
ATOM 663 C C . LYS A 1 85 ? -10.721 12.207 16.573 1.00 72.50 85 LYS A C 1
ATOM 665 O O . LYS A 1 85 ? -10.238 11.628 15.603 1.00 72.50 85 LYS A O 1
ATOM 670 N N . PRO A 1 86 ? -10.162 13.322 17.078 1.00 58.41 86 PRO A N 1
ATOM 671 C CA . PRO A 1 86 ? -9.133 14.098 16.372 1.00 58.41 86 PRO A CA 1
ATOM 672 C C . PRO A 1 86 ? -7.830 13.329 16.091 1.00 58.41 86 PRO A C 1
ATOM 674 O O . PRO A 1 86 ? -7.084 13.692 15.191 1.00 58.41 86 PRO A O 1
ATOM 677 N N . ASN A 1 87 ? -7.566 12.233 16.809 1.00 65.31 87 ASN A N 1
ATOM 678 C CA . ASN A 1 87 ? -6.341 11.439 16.653 1.00 65.31 87 ASN A CA 1
ATOM 679 C C . ASN A 1 87 ? -6.495 10.265 15.668 1.00 65.31 87 ASN A C 1
ATOM 681 O O . ASN A 1 87 ? -5.601 9.422 15.557 1.00 65.31 87 ASN A O 1
ATOM 685 N N . GLN A 1 88 ? -7.634 10.169 14.980 1.00 72.62 88 GLN A N 1
ATOM 686 C CA . GLN A 1 88 ? -7.991 9.010 14.177 1.00 72.62 88 GLN A CA 1
ATOM 687 C C . GLN A 1 88 ? -7.796 9.279 12.680 1.00 72.62 88 GLN A C 1
ATOM 689 O O . GLN A 1 88 ? -8.662 9.808 11.993 1.00 72.62 88 GLN A O 1
ATOM 694 N N . GLN A 1 89 ? -6.622 8.904 12.167 1.00 80.50 89 GLN A N 1
ATOM 695 C CA . GLN A 1 89 ? -6.300 9.013 10.742 1.00 80.50 89 GLN A CA 1
ATOM 696 C C . GLN A 1 89 ? -7.002 7.902 9.958 1.00 80.50 89 GLN A C 1
ATOM 698 O O . GLN A 1 89 ? -6.855 6.727 10.304 1.00 80.50 89 GLN A O 1
ATOM 703 N N . ILE A 1 90 ? -7.732 8.276 8.902 1.00 87.62 90 ILE A N 1
ATOM 704 C CA . ILE A 1 90 ? -8.370 7.350 7.961 1.00 87.62 90 ILE A CA 1
ATOM 705 C C . ILE A 1 90 ? -7.893 7.673 6.545 1.00 87.62 90 ILE A C 1
ATOM 707 O O . ILE A 1 90 ? -7.914 8.831 6.137 1.00 87.62 90 ILE A O 1
ATOM 711 N N . LYS A 1 91 ? -7.493 6.649 5.792 1.00 88.75 91 LYS A N 1
ATOM 712 C CA . LYS A 1 91 ? -7.031 6.758 4.407 1.00 88.75 91 LYS A CA 1
ATOM 713 C C . LYS A 1 91 ? -7.802 5.788 3.515 1.00 88.75 91 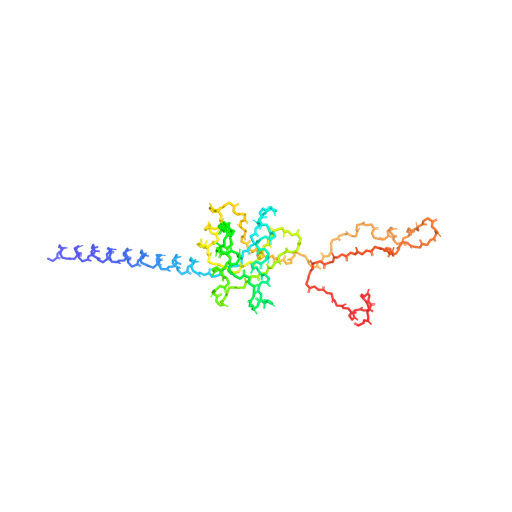LYS A C 1
ATOM 715 O O . LYS A 1 91 ? -7.860 4.597 3.809 1.00 88.75 91 LYS A O 1
ATOM 720 N N . GLN A 1 92 ? -8.367 6.286 2.420 1.00 88.31 92 GLN A N 1
ATOM 721 C CA . GLN A 1 92 ? -8.962 5.449 1.378 1.00 88.31 92 GLN A CA 1
ATOM 722 C C . GLN A 1 92 ? -7.910 4.542 0.733 1.00 88.31 92 GLN A C 1
ATOM 724 O O . GLN A 1 92 ? -6.762 4.945 0.552 1.00 88.31 92 GLN A O 1
ATOM 729 N N . LEU A 1 93 ? -8.315 3.329 0.365 1.00 89.12 93 LEU A N 1
ATOM 730 C CA . LEU A 1 93 ? -7.521 2.456 -0.489 1.00 89.12 93 LEU A CA 1
ATOM 731 C C . LEU A 1 93 ? -8.176 2.403 -1.870 1.00 89.12 93 LEU A C 1
ATOM 733 O O . LEU A 1 93 ? -9.373 2.143 -1.969 1.00 89.12 93 LEU A O 1
ATOM 737 N N . ASP A 1 94 ? -7.397 2.670 -2.916 1.00 82.94 94 ASP A N 1
ATOM 738 C CA . ASP A 1 94 ? -7.931 2.851 -4.275 1.00 82.94 94 ASP A CA 1
ATOM 739 C C . ASP A 1 94 ? -8.119 1.525 -5.023 1.00 82.94 94 ASP A C 1
ATOM 741 O O . ASP A 1 94 ? -9.003 1.395 -5.863 1.00 82.94 94 ASP A O 1
ATOM 745 N N . ILE A 1 95 ? -7.294 0.521 -4.706 1.00 86.12 95 ILE A N 1
ATOM 746 C CA . ILE A 1 95 ? -7.279 -0.780 -5.400 1.00 86.12 95 ILE A CA 1
ATOM 747 C C . ILE A 1 95 ? -8.300 -1.753 -4.799 1.00 86.12 95 ILE A C 1
ATOM 749 O O . ILE A 1 95 ? -8.840 -2.611 -5.494 1.00 86.12 95 ILE A O 1
ATOM 753 N N . ILE A 1 96 ? -8.569 -1.636 -3.498 1.00 87.19 96 ILE A N 1
ATOM 754 C CA . ILE A 1 96 ? -9.529 -2.486 -2.794 1.00 87.19 96 ILE A CA 1
ATOM 755 C C . ILE A 1 96 ? -10.671 -1.634 -2.267 1.00 87.19 96 ILE A C 1
ATOM 757 O O . ILE A 1 96 ? -10.457 -0.506 -1.838 1.00 87.19 96 ILE A O 1
ATOM 761 N N . HIS A 1 97 ? -11.880 -2.193 -2.226 1.00 90.12 97 HIS A N 1
ATOM 762 C CA . HIS A 1 97 ? -13.023 -1.541 -1.594 1.00 90.12 97 HIS A CA 1
ATOM 763 C C . HIS A 1 97 ? -12.821 -1.456 -0.075 1.00 90.12 97 HIS A C 1
ATOM 765 O O . HIS A 1 97 ? -13.345 -2.272 0.674 1.00 90.12 97 HIS A O 1
ATOM 771 N N . GLY A 1 98 ? -12.021 -0.509 0.404 1.00 90.69 98 GLY A N 1
ATOM 772 C CA . GLY A 1 98 ? -11.663 -0.413 1.809 1.00 90.69 98 GLY A CA 1
ATOM 773 C C . GLY A 1 98 ? -10.959 0.878 2.200 1.00 90.69 98 GLY A C 1
ATOM 774 O O . GLY A 1 98 ? -10.797 1.806 1.407 1.00 90.69 98 GLY A O 1
ATOM 775 N N . PHE A 1 99 ? -10.548 0.919 3.461 1.00 90.69 99 PHE A N 1
ATOM 776 C CA . PHE A 1 99 ? -9.801 2.024 4.047 1.00 90.69 99 PHE A CA 1
ATOM 777 C C . PHE A 1 99 ? -8.808 1.511 5.096 1.00 90.69 99 PHE A C 1
ATOM 779 O O . PHE A 1 99 ? -9.035 0.484 5.739 1.00 90.69 99 PHE A O 1
ATOM 786 N N . ALA A 1 100 ? -7.717 2.246 5.284 1.00 92.38 100 ALA A N 1
ATOM 787 C CA . ALA A 1 100 ? -6.810 2.099 6.411 1.00 92.38 100 ALA A CA 1
ATOM 788 C C . ALA A 1 100 ? -7.210 3.081 7.516 1.00 92.38 100 ALA A C 1
ATOM 790 O O . ALA A 1 100 ? -7.544 4.230 7.228 1.00 92.38 100 ALA A O 1
ATOM 791 N N . ALA A 1 101 ? -7.189 2.652 8.775 1.00 92.00 101 ALA A N 1
ATOM 792 C CA . ALA A 1 101 ? -7.512 3.516 9.903 1.00 92.00 101 ALA A CA 1
ATOM 793 C C . ALA A 1 101 ? -6.728 3.145 11.160 1.00 92.00 101 ALA A C 1
ATOM 795 O O . ALA A 1 101 ? -6.551 1.966 11.467 1.00 92.00 101 ALA A O 1
ATOM 796 N N . LYS A 1 102 ? -6.325 4.157 11.933 1.00 91.81 102 LYS A N 1
ATOM 797 C CA . LYS A 1 102 ? -5.840 3.949 13.304 1.00 91.81 102 LYS A CA 1
ATOM 798 C C . LYS A 1 102 ? -7.033 3.783 14.238 1.00 91.81 102 LYS A C 1
ATOM 800 O O . LYS A 1 102 ? -7.905 4.640 14.265 1.00 91.81 102 LYS A O 1
ATOM 805 N N . MET A 1 103 ? -7.135 2.697 14.994 1.00 90.00 103 MET A N 1
ATOM 806 C CA . MET A 1 103 ? -8.236 2.495 15.943 1.00 90.00 103 MET A CA 1
ATOM 807 C C . MET A 1 103 ? -7.857 1.564 17.089 1.00 90.00 103 MET A C 1
ATOM 809 O O . MET A 1 103 ? -6.845 0.873 17.026 1.00 90.00 103 MET A O 1
ATOM 813 N N . SER A 1 104 ? -8.676 1.556 18.139 1.00 90.50 104 SER A N 1
ATOM 814 C CA . SER A 1 104 ? -8.521 0.625 19.253 1.00 90.50 104 SER A CA 1
ATOM 815 C C . SER A 1 104 ? -8.889 -0.802 18.838 1.00 90.50 104 SER A C 1
ATOM 817 O O . SER A 1 104 ? -9.694 -1.009 17.922 1.00 90.50 104 SER A O 1
ATOM 819 N N . ALA A 1 105 ? -8.336 -1.802 19.529 1.00 91.31 105 ALA A N 1
ATOM 820 C CA . ALA A 1 105 ? -8.641 -3.209 19.255 1.00 91.31 105 ALA A CA 1
ATOM 821 C C . ALA A 1 105 ? -10.139 -3.515 19.417 1.00 91.31 105 ALA A C 1
ATOM 823 O O . ALA A 1 105 ? -10.725 -4.219 18.594 1.00 91.31 105 ALA A O 1
ATOM 824 N N . ARG A 1 106 ? -10.781 -2.898 20.418 1.00 89.44 106 ARG A N 1
ATOM 825 C CA . ARG A 1 106 ? -12.232 -2.985 20.634 1.00 89.44 106 ARG A CA 1
ATOM 826 C C . ARG A 1 106 ? -13.020 -2.511 19.415 1.00 89.44 106 ARG A C 1
ATOM 828 O O . ARG A 1 106 ? -13.917 -3.201 18.951 1.00 89.44 106 ARG A O 1
ATOM 835 N N . LYS A 1 107 ? -12.646 -1.359 18.855 1.00 88.50 107 LYS A N 1
ATOM 836 C CA . LYS A 1 107 ? -13.318 -0.782 17.685 1.00 88.50 107 LYS A CA 1
ATOM 837 C C . LYS A 1 107 ? -13.129 -1.643 16.432 1.00 88.50 107 LYS A C 1
ATOM 839 O O . LYS A 1 107 ? -14.057 -1.770 15.636 1.00 88.50 107 LYS A O 1
ATOM 844 N N . ALA A 1 108 ? -11.945 -2.234 16.265 1.00 91.56 108 ALA A N 1
ATOM 845 C CA . ALA A 1 108 ? -11.681 -3.185 15.190 1.00 91.56 108 ALA A CA 1
ATOM 846 C C . ALA A 1 108 ? -12.561 -4.439 15.323 1.00 91.56 108 ALA A C 1
ATOM 848 O O . ALA A 1 108 ? -13.096 -4.920 14.326 1.00 91.56 108 ALA A O 1
ATOM 849 N N . GLU A 1 109 ? -12.761 -4.934 16.545 1.00 92.62 109 GLU A N 1
ATOM 850 C CA . GLU A 1 109 ? -13.624 -6.086 16.807 1.00 92.62 109 GLU A CA 1
ATOM 851 C C . GLU A 1 109 ? -15.108 -5.777 16.591 1.00 92.62 109 GLU A C 1
ATOM 853 O O . GLU A 1 109 ? -15.808 -6.548 15.935 1.00 92.62 109 GLU A O 1
ATOM 858 N N . ASP A 1 110 ? -15.567 -4.597 17.015 1.00 89.88 110 ASP A N 1
ATOM 859 C CA . ASP A 1 110 ? -16.924 -4.132 16.727 1.00 89.88 110 ASP A CA 1
ATOM 860 C C . ASP A 1 110 ? -17.206 -4.124 15.213 1.00 89.88 110 ASP A C 1
ATOM 862 O O . ASP A 1 110 ? -18.332 -4.387 14.798 1.00 89.88 110 ASP A O 1
ATOM 866 N N . LEU A 1 111 ? -16.207 -3.822 14.373 1.00 88.88 111 LEU A N 1
ATOM 867 C CA . LEU A 1 111 ? -16.331 -3.887 12.913 1.00 88.88 111 LEU A CA 1
ATOM 868 C C . LEU A 1 111 ? -16.366 -5.337 12.400 1.00 88.88 111 LEU A C 1
ATOM 870 O O . LEU A 1 111 ? -17.163 -5.645 11.513 1.00 88.88 111 LEU A O 1
ATOM 874 N N . ARG A 1 112 ? -15.572 -6.251 12.969 1.00 91.69 112 ARG A N 1
ATOM 875 C CA . ARG A 1 112 ? -15.621 -7.677 12.592 1.00 91.69 112 ARG A CA 1
ATOM 876 C C . ARG A 1 112 ? -16.985 -8.294 12.865 1.00 91.69 112 ARG A C 1
ATOM 878 O O . ARG A 1 112 ? -17.555 -8.931 11.983 1.00 91.69 112 ARG A O 1
ATOM 885 N N . GLN A 1 113 ? -17.554 -8.027 14.039 1.00 91.12 113 GLN A N 1
ATOM 886 C CA . GLN A 1 113 ? -18.887 -8.509 14.424 1.00 91.12 113 GLN A CA 1
ATOM 887 C C . GLN A 1 113 ? -20.009 -7.964 13.528 1.00 91.12 113 GLN A C 1
ATOM 889 O O . GLN A 1 113 ? -21.106 -8.514 13.481 1.00 91.12 113 GLN A O 1
ATOM 894 N N . GLN A 1 114 ? -19.746 -6.879 12.800 1.00 85.62 114 GLN A N 1
ATOM 895 C CA . GLN A 1 114 ? -20.667 -6.301 11.822 1.00 85.62 114 GLN A CA 1
ATOM 896 C C . GLN A 1 114 ? -20.512 -6.889 10.415 1.00 85.62 114 GLN A C 1
ATOM 898 O O . GLN A 1 114 ? -21.220 -6.464 9.504 1.00 85.62 114 GLN A O 1
ATOM 903 N N . GLY A 1 115 ? -19.606 -7.852 10.234 1.00 86.56 115 GLY A N 1
ATOM 904 C CA . GLY A 1 115 ? -19.351 -8.518 8.960 1.00 86.56 115 GLY A CA 1
ATOM 905 C C . GLY A 1 115 ? -18.265 -7.861 8.108 1.00 86.56 115 GLY A C 1
ATOM 906 O O . GLY A 1 115 ? -18.023 -8.317 6.991 1.00 86.56 115 GLY A O 1
ATOM 907 N N . TYR A 1 116 ? -17.581 -6.819 8.598 1.00 90.38 116 TYR A N 1
ATOM 908 C CA . TYR A 1 116 ? -16.423 -6.265 7.894 1.00 90.38 116 TYR A CA 1
ATOM 909 C C . TYR A 1 116 ? -15.213 -7.180 8.057 1.00 90.38 116 TYR A C 1
ATOM 911 O O . TYR A 1 116 ? -14.954 -7.720 9.133 1.00 90.38 116 TYR A O 1
ATOM 919 N N . LYS A 1 117 ? -14.409 -7.305 6.999 1.00 93.38 117 LYS A N 1
ATOM 920 C CA . LYS A 1 117 ? -13.105 -7.961 7.113 1.00 93.38 117 LYS A CA 1
ATOM 921 C C . LYS A 1 117 ? -12.103 -6.930 7.617 1.00 93.38 117 LYS A C 1
ATOM 923 O O . LYS A 1 117 ? -11.866 -5.926 6.948 1.00 93.38 117 LYS A O 1
ATOM 928 N N . VAL A 1 118 ? -11.543 -7.172 8.800 1.00 94.81 118 VAL A N 1
ATOM 929 C CA . VAL A 1 118 ? -10.643 -6.233 9.482 1.00 94.81 118 VAL A CA 1
ATOM 930 C C . VAL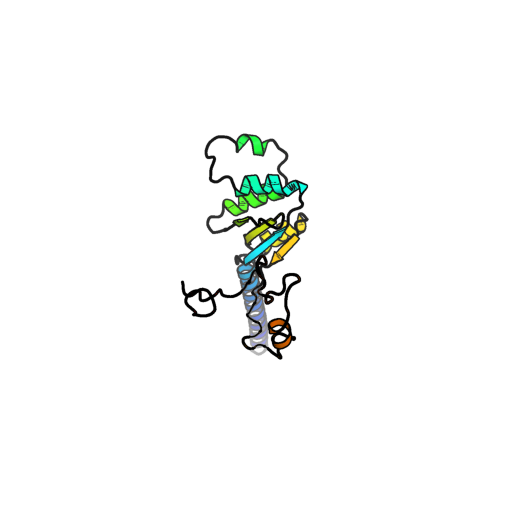 A 1 118 ? -9.318 -6.912 9.791 1.00 94.81 118 VAL A C 1
ATOM 932 O O . VAL A 1 118 ? -9.260 -7.857 10.586 1.00 94.81 118 VAL A O 1
ATOM 935 N N . TYR A 1 119 ? -8.252 -6.389 9.199 1.00 95.88 119 TYR A N 1
ATOM 936 C CA . TYR A 1 119 ? -6.895 -6.907 9.309 1.00 95.88 119 TYR A CA 1
ATOM 937 C C . TYR A 1 119 ? -6.029 -5.920 10.078 1.00 95.88 119 TYR A C 1
ATOM 939 O O . TYR A 1 119 ? -6.121 -4.717 9.853 1.00 95.88 119 TYR A O 1
ATOM 947 N N . LEU A 1 120 ? -5.193 -6.421 10.986 1.00 96.06 120 LEU A N 1
ATOM 948 C CA . LEU A 1 120 ? -4.131 -5.604 11.563 1.00 96.06 120 LEU A CA 1
ATOM 949 C C . LEU A 1 120 ? -3.147 -5.242 10.446 1.00 96.06 120 LEU A C 1
ATOM 951 O O . LEU A 1 120 ? -2.767 -6.113 9.661 1.00 96.06 120 LEU A O 1
ATOM 955 N N . ASP A 1 121 ? -2.757 -3.975 10.380 1.00 95.12 121 ASP A N 1
ATOM 956 C CA . ASP A 1 121 ? -1.695 -3.535 9.486 1.00 95.12 121 ASP A CA 1
ATOM 957 C C . ASP A 1 121 ? -0.364 -4.099 9.994 1.00 95.12 121 ASP A C 1
ATOM 959 O O . ASP A 1 121 ? 0.048 -3.844 11.129 1.00 95.12 121 ASP A O 1
ATOM 963 N N . ARG A 1 122 ? 0.254 -4.965 9.191 1.00 93.31 122 ARG A N 1
ATOM 964 C CA . ARG A 1 122 ? 1.434 -5.724 9.610 1.00 93.31 122 ARG A CA 1
ATOM 965 C C . ARG A 1 122 ? 2.693 -4.978 9.219 1.00 93.31 122 ARG A C 1
ATOM 967 O O . ARG A 1 122 ? 2.801 -4.457 8.116 1.00 93.31 122 ARG A O 1
ATOM 974 N N . VAL A 1 123 ? 3.675 -5.023 10.108 1.00 90.31 123 VAL A N 1
ATOM 975 C CA . VAL A 1 123 ? 5.026 -4.567 9.801 1.00 90.31 123 VAL A CA 1
ATOM 976 C C . VAL A 1 123 ? 5.710 -5.624 8.936 1.00 90.31 123 VAL A C 1
ATOM 978 O O . VAL A 1 123 ? 5.689 -6.811 9.266 1.00 90.31 123 VAL A O 1
ATOM 981 N N . PHE A 1 124 ? 6.302 -5.186 7.829 1.00 90.06 124 PHE A N 1
ATOM 982 C CA . PHE A 1 124 ? 7.144 -6.001 6.958 1.00 90.06 124 PHE A CA 1
ATOM 983 C C . PHE A 1 124 ? 8.588 -5.495 7.017 1.00 90.06 124 PHE A C 1
ATOM 985 O O . PHE A 1 124 ? 8.836 -4.335 7.348 1.00 90.06 124 PHE A O 1
ATOM 992 N N . HIS A 1 125 ? 9.536 -6.373 6.694 1.00 89.44 125 HIS A N 1
ATOM 993 C CA . HIS A 1 125 ? 10.968 -6.085 6.714 1.00 89.44 125 HIS A CA 1
ATOM 994 C C . HIS A 1 125 ? 11.612 -6.496 5.389 1.00 89.44 125 HIS A C 1
ATOM 996 O O . HIS A 1 125 ? 11.132 -7.418 4.726 1.00 89.44 125 HIS A O 1
ATOM 1002 N N . ILE A 1 126 ? 12.705 -5.823 5.029 1.00 89.81 126 ILE A N 1
ATOM 1003 C CA . ILE A 1 126 ? 13.541 -6.193 3.883 1.00 89.81 126 ILE A CA 1
ATOM 1004 C C . ILE A 1 126 ? 14.097 -7.608 4.083 1.00 89.81 126 ILE A C 1
ATOM 1006 O O . ILE A 1 126 ? 14.505 -7.970 5.187 1.00 89.81 126 ILE A O 1
ATOM 1010 N N . LEU A 1 127 ? 14.066 -8.425 3.030 1.00 83.50 127 LEU A N 1
ATOM 1011 C CA . LEU A 1 127 ? 14.379 -9.853 3.141 1.00 83.50 127 LEU A CA 1
ATOM 1012 C C . LEU A 1 127 ? 15.817 -10.193 2.726 1.00 83.50 127 LEU A C 1
ATOM 1014 O O . LEU A 1 127 ? 16.404 -11.088 3.325 1.00 83.50 127 LEU A O 1
ATOM 1018 N N . LEU A 1 128 ? 16.394 -9.500 1.736 1.00 76.06 128 LEU A N 1
ATOM 1019 C CA . LEU A 1 128 ? 17.732 -9.774 1.192 1.00 76.06 128 LEU A CA 1
ATOM 1020 C C . LEU A 1 128 ? 18.377 -8.505 0.621 1.00 76.06 128 LEU A C 1
ATOM 1022 O O . LEU A 1 128 ? 17.706 -7.725 -0.044 1.00 76.06 128 LEU A O 1
ATOM 1026 N N . GLN A 1 129 ? 19.690 -8.354 0.816 1.00 64.81 129 GLN A N 1
ATOM 1027 C CA . GLN A 1 129 ? 20.495 -7.289 0.194 1.00 64.81 129 GLN A CA 1
ATOM 1028 C C . GLN A 1 129 ? 21.357 -7.790 -0.978 1.00 64.81 129 GLN A C 1
ATOM 1030 O O . GLN A 1 129 ? 21.748 -7.004 -1.835 1.00 64.81 129 GLN A O 1
ATOM 1035 N N . ASN A 1 130 ? 21.628 -9.098 -1.046 1.00 66.62 130 ASN A N 1
ATOM 1036 C CA . ASN A 1 130 ? 22.493 -9.694 -2.064 1.00 66.62 130 ASN A CA 1
ATOM 1037 C C . ASN A 1 130 ? 21.683 -10.601 -2.994 1.00 66.62 130 ASN A C 1
ATOM 1039 O O . ASN A 1 130 ? 20.940 -11.467 -2.529 1.00 66.62 130 ASN A O 1
ATOM 1043 N N . SER A 1 131 ? 21.867 -10.432 -4.305 1.00 67.75 131 SER A N 1
ATOM 1044 C CA . SER A 1 131 ? 21.310 -11.342 -5.308 1.00 67.75 131 SER A CA 1
ATOM 1045 C C . SER A 1 131 ? 22.026 -12.692 -5.263 1.00 67.75 131 SER A C 1
ATOM 1047 O O . SER A 1 131 ? 23.248 -12.754 -5.122 1.00 67.75 131 SER A O 1
ATOM 1049 N N . THR A 1 132 ? 21.279 -13.778 -5.443 1.00 65.19 132 THR A N 1
ATOM 1050 C CA . THR A 1 132 ? 21.845 -15.086 -5.799 1.00 65.19 132 THR A CA 1
ATOM 1051 C C . THR A 1 132 ? 21.912 -15.235 -7.328 1.00 65.19 132 THR A C 1
ATOM 1053 O O . THR A 1 132 ? 21.546 -14.310 -8.055 1.00 65.19 132 THR A O 1
ATOM 1056 N N . ILE A 1 133 ? 22.487 -16.353 -7.793 1.00 64.25 133 IL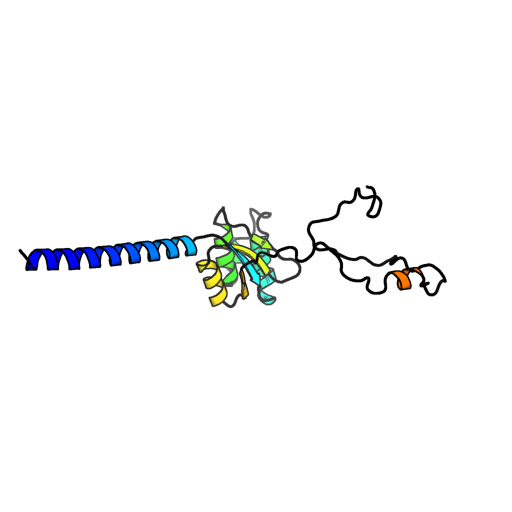E A N 1
ATOM 1057 C CA . ILE A 1 133 ? 22.901 -16.679 -9.174 1.00 64.25 133 ILE A CA 1
ATOM 1058 C C . ILE A 1 133 ? 22.025 -16.045 -10.273 1.00 64.25 133 ILE A C 1
ATOM 1060 O O . ILE A 1 133 ? 20.801 -16.148 -10.259 1.00 64.25 133 ILE A O 1
ATOM 1064 N N . GLN A 1 134 ? 22.692 -15.439 -11.263 1.00 68.56 134 GLN A N 1
ATOM 1065 C CA . GLN A 1 134 ? 22.087 -14.784 -12.426 1.00 68.56 134 GLN A CA 1
ATOM 1066 C C . GLN A 1 134 ? 21.208 -15.761 -13.224 1.00 68.56 134 GLN A C 1
ATOM 1068 O O . GLN A 1 134 ? 21.690 -16.740 -13.789 1.00 68.56 134 GLN A O 1
ATOM 1073 N N . VAL A 1 135 ? 19.912 -15.458 -13.300 1.00 73.44 135 VAL A N 1
ATOM 1074 C CA . VAL A 1 135 ? 18.844 -16.270 -13.916 1.00 73.44 135 VAL A CA 1
ATOM 1075 C C . VAL A 1 135 ? 18.834 -16.227 -15.459 1.00 73.44 135 VAL A C 1
ATOM 1077 O O . VAL A 1 135 ? 17.778 -16.116 -16.072 1.00 73.44 135 VAL A O 1
ATOM 1080 N N . GLY A 1 136 ? 20.006 -16.288 -16.103 1.00 77.00 136 GLY A N 1
ATOM 1081 C CA . GLY A 1 136 ? 20.139 -16.209 -17.570 1.00 77.00 136 GLY A CA 1
ATOM 1082 C C . GLY A 1 136 ? 20.280 -14.785 -18.127 1.00 77.00 136 GLY A C 1
ATOM 1083 O O . GLY A 1 136 ? 20.036 -14.549 -19.307 1.00 77.00 136 GLY A O 1
ATOM 1084 N N . ALA A 1 137 ? 20.684 -13.821 -17.291 1.00 82.00 137 ALA A N 1
ATOM 1085 C CA . ALA A 1 137 ? 20.885 -12.429 -17.712 1.00 82.00 137 ALA A CA 1
ATOM 1086 C C . ALA A 1 137 ? 21.932 -12.290 -18.836 1.00 82.00 137 ALA A C 1
ATOM 1088 O O . ALA A 1 137 ? 21.721 -11.527 -19.776 1.00 82.00 137 ALA A O 1
ATOM 1089 N N . ASN A 1 138 ? 23.017 -13.073 -18.776 1.00 84.12 138 ASN A N 1
ATOM 1090 C CA . ASN A 1 138 ? 24.069 -13.056 -19.797 1.00 84.12 138 ASN A CA 1
ATOM 1091 C C . ASN A 1 138 ? 23.556 -13.515 -21.168 1.00 84.12 138 ASN A C 1
ATOM 1093 O O . ASN A 1 138 ? 23.930 -12.935 -22.184 1.00 84.12 138 ASN A O 1
ATOM 1097 N N . ASP A 1 139 ? 22.672 -14.515 -21.198 1.00 87.00 139 ASP A N 1
ATOM 1098 C CA . ASP A 1 139 ? 22.095 -15.012 -22.448 1.00 87.00 139 ASP A CA 1
ATOM 1099 C C . ASP A 1 139 ? 21.139 -13.975 -23.047 1.00 87.00 139 ASP A C 1
ATOM 1101 O O . ASP A 1 139 ? 21.180 -13.711 -24.247 1.00 87.00 139 ASP A O 1
ATOM 1105 N N . ALA A 1 140 ? 20.332 -13.320 -22.204 1.00 84.88 140 ALA A N 1
ATOM 1106 C CA . ALA A 1 140 ? 19.398 -12.280 -22.631 1.00 84.88 140 ALA A CA 1
ATOM 1107 C C . ALA A 1 140 ? 20.096 -11.090 -23.312 1.00 84.88 140 ALA A C 1
ATOM 1109 O O . ALA A 1 140 ? 19.547 -10.521 -24.255 1.00 84.88 140 ALA A O 1
ATOM 1110 N N . TRP A 1 141 ? 21.317 -10.738 -22.893 1.00 84.75 141 TRP A N 1
ATOM 1111 C CA . TRP A 1 141 ? 22.109 -9.678 -23.530 1.00 84.75 141 TRP A CA 1
ATOM 1112 C C . TRP A 1 141 ? 22.519 -9.990 -24.973 1.00 84.75 141 TRP A C 1
ATOM 1114 O O . TRP A 1 141 ? 22.763 -9.065 -25.746 1.00 84.75 141 TRP A O 1
ATOM 1124 N N . LEU A 1 142 ? 22.580 -11.270 -25.347 1.00 89.25 142 LEU A N 1
ATOM 1125 C CA . LEU A 1 142 ? 22.930 -11.714 -26.699 1.00 89.25 142 LEU A CA 1
ATOM 1126 C C . LEU A 1 142 ? 21.703 -11.875 -27.609 1.00 89.25 142 LEU A C 1
ATOM 1128 O O . LEU A 1 142 ? 21.847 -12.099 -28.811 1.00 89.25 142 LEU A O 1
ATOM 1132 N N . MET A 1 143 ? 20.493 -11.780 -27.056 1.00 90.19 143 MET A N 1
ATOM 1133 C CA . MET A 1 143 ? 19.259 -11.969 -27.809 1.00 90.19 143 MET A CA 1
ATOM 1134 C C . MET A 1 143 ? 18.863 -10.708 -28.583 1.00 90.19 143 MET A C 1
ATOM 1136 O O . MET A 1 143 ? 19.008 -9.573 -28.120 1.00 90.19 143 MET A O 1
ATOM 1140 N N . MET A 1 144 ? 18.273 -10.930 -29.756 1.00 91.69 144 MET A N 1
ATOM 1141 C CA . MET A 1 144 ? 17.722 -9.881 -30.608 1.00 91.69 144 MET A CA 1
ATOM 1142 C C . MET A 1 144 ? 16.205 -10.021 -30.726 1.00 91.69 144 MET A C 1
ATOM 1144 O O . MET A 1 144 ? 15.655 -11.122 -30.672 1.00 91.69 144 MET A O 1
ATOM 1148 N N . ASN A 1 145 ? 15.517 -8.897 -30.904 1.00 87.50 145 ASN A N 1
ATOM 1149 C CA . ASN A 1 145 ? 14.108 -8.883 -31.271 1.00 87.50 145 ASN A CA 1
ATOM 1150 C C . ASN A 1 145 ? 13.910 -9.280 -32.746 1.00 87.50 145 ASN A C 1
ATOM 1152 O O . ASN A 1 145 ? 14.860 -9.442 -33.512 1.00 87.50 145 ASN A O 1
ATOM 1156 N N . THR A 1 146 ? 12.650 -9.382 -33.170 1.00 88.12 146 THR A N 1
ATOM 1157 C CA . THR A 1 146 ? 12.272 -9.729 -34.553 1.00 88.12 146 THR A CA 1
ATOM 1158 C C . THR A 1 146 ? 12.766 -8.735 -35.606 1.00 88.12 146 THR A C 1
ATOM 1160 O O . THR A 1 146 ? 12.782 -9.061 -36.788 1.00 88.12 146 THR A O 1
ATOM 1163 N N . SER A 1 147 ? 13.167 -7.534 -35.192 1.00 89.56 147 SER A N 1
ATOM 1164 C CA . SER A 1 147 ? 13.725 -6.488 -36.052 1.00 89.56 147 SER A CA 1
ATOM 1165 C C . SER A 1 147 ? 15.261 -6.490 -36.068 1.00 89.56 147 SER A C 1
ATOM 1167 O O . SER A 1 147 ? 15.858 -5.581 -36.637 1.00 89.56 147 SER A O 1
ATOM 1169 N N . GLY A 1 148 ? 15.912 -7.469 -35.425 1.00 91.25 148 GLY A N 1
ATOM 1170 C CA . GLY A 1 148 ? 17.373 -7.592 -35.364 1.00 91.25 148 GLY A CA 1
ATOM 1171 C C . GLY A 1 148 ? 18.067 -6.622 -34.399 1.00 91.25 148 GLY A C 1
ATOM 1172 O O . GLY A 1 148 ? 19.272 -6.429 -34.500 1.00 91.25 148 GLY A O 1
ATOM 1173 N N . SER A 1 149 ? 17.334 -5.982 -33.482 1.00 89.38 149 SER A N 1
ATOM 1174 C CA . SER A 1 149 ? 17.904 -5.098 -32.450 1.00 89.38 149 SER A CA 1
ATOM 1175 C C . SER A 1 149 ? 18.036 -5.817 -31.109 1.00 89.38 149 SER A C 1
ATOM 1177 O O . SER A 1 149 ? 17.220 -6.686 -30.806 1.00 89.38 149 SER A O 1
ATOM 1179 N N . ASN A 1 150 ? 18.999 -5.418 -30.273 1.00 90.69 150 ASN A N 1
ATOM 1180 C CA . ASN A 1 150 ? 19.167 -5.976 -28.925 1.00 90.69 150 ASN A CA 1
ATOM 1181 C C . ASN A 1 150 ? 17.878 -5.861 -28.095 1.00 90.69 150 ASN A C 1
ATOM 1183 O O . ASN A 1 150 ? 17.142 -4.872 -28.189 1.00 90.69 150 ASN A O 1
ATOM 1187 N N . LEU A 1 151 ? 17.618 -6.856 -27.246 1.00 89.31 151 LEU A N 1
ATOM 1188 C CA . LEU A 1 151 ? 16.522 -6.793 -26.281 1.00 89.31 151 LEU A CA 1
ATOM 1189 C C . LEU A 1 151 ? 16.844 -5.790 -25.165 1.00 89.31 151 LEU A C 1
ATOM 1191 O O . LEU A 1 151 ? 17.717 -6.021 -24.337 1.00 89.31 151 LEU A O 1
ATOM 1195 N N . THR A 1 152 ? 16.110 -4.676 -25.128 1.00 87.06 152 THR A N 1
ATOM 1196 C CA . THR A 1 152 ? 16.303 -3.595 -24.138 1.00 87.06 152 THR A CA 1
ATOM 1197 C C . THR A 1 152 ? 15.165 -3.468 -23.128 1.00 87.06 152 THR A C 1
ATOM 1199 O O . THR A 1 152 ? 15.261 -2.689 -22.187 1.00 87.06 152 THR A O 1
ATOM 1202 N N . GLY A 1 153 ? 14.051 -4.177 -23.337 1.00 87.81 153 GLY A N 1
ATOM 1203 C CA . GLY A 1 153 ? 12.825 -3.973 -22.560 1.00 87.81 153 GLY A CA 1
ATOM 1204 C C . GLY A 1 153 ? 12.077 -2.676 -22.898 1.00 87.81 153 GLY A C 1
ATOM 1205 O O . GLY A 1 153 ? 11.148 -2.317 -22.178 1.00 87.81 153 GLY A O 1
ATOM 1206 N N . ASN A 1 154 ? 12.438 -1.977 -23.983 1.00 88.25 154 ASN A N 1
ATOM 1207 C CA . ASN A 1 154 ? 11.735 -0.767 -24.416 1.00 88.25 154 ASN A CA 1
ATOM 1208 C C . ASN A 1 154 ? 10.224 -1.025 -24.594 1.00 88.25 154 ASN A C 1
ATOM 1210 O O . ASN A 1 154 ? 9.820 -2.012 -25.207 1.00 88.25 154 ASN A O 1
ATOM 1214 N N . GLY A 1 155 ? 9.399 -0.134 -24.043 1.00 90.75 155 GLY A N 1
ATOM 1215 C CA . GLY A 1 155 ? 7.941 -0.273 -23.978 1.00 90.75 155 GLY A CA 1
ATOM 1216 C C . GLY A 1 155 ? 7.423 -1.008 -22.736 1.00 90.75 155 GLY A C 1
ATOM 1217 O O . GLY A 1 155 ? 6.236 -0.900 -22.429 1.00 90.75 155 GLY A O 1
ATOM 1218 N N . SER A 1 156 ? 8.290 -1.684 -21.977 1.00 92.00 156 SER A N 1
ATOM 1219 C CA . SER A 1 156 ? 7.941 -2.336 -20.711 1.00 92.00 156 SER A CA 1
ATOM 1220 C C . SER A 1 156 ? 8.222 -1.424 -19.517 1.00 92.00 156 SER A C 1
ATOM 1222 O O . SER A 1 156 ? 9.187 -0.664 -19.507 1.00 92.00 156 SER A O 1
ATOM 1224 N N . LYS A 1 157 ? 7.387 -1.516 -18.475 1.00 94.25 157 LYS A N 1
ATOM 1225 C CA . LYS A 1 157 ? 7.591 -0.826 -17.193 1.00 94.25 157 LYS A CA 1
ATOM 1226 C C . LYS A 1 157 ? 7.546 -1.836 -16.057 1.00 94.25 157 LYS A C 1
ATOM 1228 O O . LYS A 1 157 ? 6.636 -2.660 -16.008 1.00 94.25 157 LYS A O 1
ATOM 1233 N N . ILE A 1 158 ? 8.500 -1.737 -15.138 1.00 92.62 158 ILE A N 1
ATOM 1234 C CA . ILE A 1 158 ? 8.584 -2.581 -13.945 1.00 92.62 158 ILE A CA 1
ATOM 1235 C C . ILE A 1 158 ? 8.408 -1.675 -12.726 1.00 92.62 158 ILE A C 1
ATOM 1237 O O . ILE A 1 158 ? 9.143 -0.703 -12.569 1.00 92.62 158 ILE A O 1
ATOM 1241 N N . ALA A 1 159 ? 7.417 -1.970 -11.883 1.00 94.06 159 ALA A N 1
ATOM 1242 C CA . ALA A 1 159 ? 7.199 -1.251 -10.632 1.00 94.06 159 ALA A CA 1
ATOM 1243 C C . ALA A 1 159 ? 7.973 -1.936 -9.500 1.00 94.06 159 ALA A C 1
ATOM 1245 O O . ALA A 1 159 ? 7.701 -3.092 -9.178 1.00 94.06 159 ALA A O 1
ATOM 1246 N N . ILE A 1 160 ? 8.916 -1.214 -8.895 1.00 91.81 160 ILE A N 1
ATOM 1247 C CA . ILE A 1 160 ? 9.685 -1.678 -7.737 1.00 91.81 160 ILE A CA 1
ATOM 1248 C C . ILE A 1 160 ? 9.059 -1.080 -6.473 1.00 91.81 160 ILE A C 1
ATOM 1250 O O . ILE A 1 160 ? 9.068 0.136 -6.289 1.00 91.81 160 ILE A O 1
ATOM 1254 N N . ILE A 1 161 ? 8.479 -1.934 -5.625 1.00 92.88 161 ILE A N 1
ATOM 1255 C CA . ILE A 1 161 ? 7.931 -1.548 -4.317 1.00 92.88 161 ILE A CA 1
ATOM 1256 C C . ILE A 1 161 ? 8.965 -1.935 -3.261 1.00 92.88 161 ILE A C 1
ATOM 1258 O O . ILE A 1 161 ? 8.951 -3.052 -2.754 1.00 92.88 161 ILE A O 1
ATOM 1262 N N . ASP A 1 162 ? 9.875 -1.011 -2.978 1.00 91.44 162 ASP A N 1
ATOM 1263 C CA . ASP A 1 162 ? 10.992 -1.213 -2.052 1.00 91.44 162 ASP A CA 1
ATOM 1264 C C . ASP A 1 162 ? 11.285 0.101 -1.298 1.00 91.44 162 ASP A C 1
ATOM 1266 O O . ASP A 1 162 ? 10.436 0.994 -1.237 1.00 91.44 162 ASP A O 1
ATOM 1270 N N . THR A 1 163 ? 12.477 0.257 -0.730 1.00 91.94 163 THR A N 1
ATOM 1271 C CA . THR A 1 163 ? 12.897 1.440 0.034 1.00 91.94 163 THR A CA 1
ATOM 1272 C C . THR A 1 163 ? 13.100 2.704 -0.808 1.00 91.94 163 THR A C 1
ATOM 1274 O O . THR A 1 163 ? 13.361 3.768 -0.252 1.00 91.94 163 THR A O 1
ATOM 1277 N N . GLY A 1 164 ? 12.991 2.606 -2.134 1.00 90.69 164 GLY A N 1
ATOM 1278 C CA . GLY A 1 164 ? 13.233 3.691 -3.086 1.00 90.69 164 GLY A CA 1
ATOM 1279 C C . GLY A 1 164 ? 14.350 3.355 -4.074 1.00 90.69 164 GLY A C 1
ATOM 1280 O O . GLY A 1 164 ? 14.838 2.228 -4.112 1.00 90.69 164 GLY A O 1
ATOM 1281 N N . VAL A 1 165 ? 14.743 4.338 -4.883 1.00 90.19 165 VAL A N 1
ATOM 1282 C CA . VAL A 1 165 ? 15.843 4.229 -5.851 1.00 90.19 165 VAL A CA 1
ATOM 1283 C C . VAL A 1 165 ? 16.665 5.515 -5.835 1.00 90.19 165 VAL A C 1
ATOM 1285 O O . VAL A 1 165 ? 16.110 6.608 -5.706 1.00 90.19 165 VAL A O 1
ATOM 1288 N N . ASP A 1 166 ? 17.983 5.378 -5.945 1.00 90.94 166 ASP A N 1
ATOM 1289 C CA . ASP A 1 166 ? 18.886 6.504 -6.155 1.00 90.94 166 ASP A CA 1
ATOM 1290 C C . ASP A 1 166 ? 18.931 6.853 -7.648 1.00 90.94 166 ASP A C 1
ATOM 1292 O O . ASP A 1 166 ? 19.595 6.185 -8.442 1.00 90.94 166 ASP A O 1
ATOM 1296 N N . TYR A 1 167 ? 18.203 7.901 -8.024 1.00 91.75 167 TYR A N 1
ATOM 1297 C CA . TYR A 1 167 ? 18.141 8.387 -9.403 1.00 91.75 167 TYR A CA 1
ATOM 1298 C C . TYR A 1 167 ? 19.418 9.112 -9.858 1.00 91.75 167 TYR A C 1
ATOM 1300 O O . TYR A 1 167 ? 19.610 9.301 -11.060 1.00 91.75 167 TYR A O 1
ATOM 1308 N N . THR A 1 168 ? 20.319 9.460 -8.930 1.00 92.75 168 THR A N 1
ATOM 1309 C CA . THR A 1 168 ? 21.613 10.078 -9.259 1.00 92.75 168 THR A CA 1
ATOM 1310 C C . THR A 1 168 ? 22.666 9.047 -9.664 1.00 92.75 168 THR A C 1
ATOM 1312 O O . THR A 1 168 ? 23.701 9.407 -10.223 1.00 92.75 168 THR A O 1
ATOM 1315 N N . HIS A 1 169 ? 22.404 7.754 -9.436 1.00 93.00 169 HIS A N 1
ATOM 1316 C CA . HIS A 1 169 ? 23.320 6.688 -9.821 1.00 93.00 169 HIS A CA 1
ATOM 1317 C C . HIS A 1 169 ? 23.493 6.647 -11.357 1.00 93.00 169 HIS A C 1
ATOM 1319 O O . HIS A 1 169 ? 22.483 6.639 -12.076 1.00 93.00 169 HIS A O 1
ATOM 1325 N N . PRO A 1 170 ? 24.734 6.559 -11.887 1.00 92.81 170 PRO A N 1
ATOM 1326 C CA . PRO A 1 170 ? 25.007 6.596 -13.330 1.00 92.81 170 PRO A CA 1
ATOM 1327 C C . PRO A 1 170 ? 24.216 5.575 -14.158 1.00 92.81 170 PRO A C 1
ATOM 1329 O O . PRO A 1 170 ? 23.824 5.862 -15.286 1.00 92.81 170 PRO A O 1
ATOM 1332 N N . ASP A 1 171 ? 23.928 4.413 -13.572 1.00 89.50 171 ASP A N 1
ATOM 1333 C CA . ASP A 1 171 ? 23.207 3.322 -14.239 1.00 89.50 171 ASP A CA 1
ATOM 1334 C C . ASP A 1 171 ? 21.667 3.407 -14.131 1.00 89.50 171 ASP A C 1
ATOM 1336 O O . ASP A 1 171 ? 20.978 2.583 -14.729 1.00 89.50 171 ASP A O 1
ATOM 1340 N N . LEU A 1 172 ? 21.103 4.355 -13.361 1.00 86.75 172 LEU A N 1
ATOM 1341 C CA . LEU A 1 172 ? 19.666 4.380 -13.005 1.00 86.75 172 LEU A CA 1
ATOM 1342 C C . LEU A 1 172 ? 18.926 5.687 -13.348 1.00 86.75 172 LEU A C 1
ATOM 1344 O O . LEU A 1 172 ? 17.734 5.806 -13.062 1.00 86.75 172 LEU A O 1
ATOM 1348 N N . GLY A 1 173 ? 19.586 6.646 -13.999 1.00 79.69 173 GLY A N 1
ATOM 1349 C CA . GLY A 1 173 ? 18.934 7.863 -14.501 1.00 79.69 173 GLY A CA 1
ATOM 1350 C C . GLY A 1 173 ? 19.863 9.067 -14.616 1.00 79.69 173 GLY A C 1
ATOM 1351 O O . GLY A 1 173 ? 19.688 9.868 -15.533 1.00 79.69 173 GLY A O 1
ATOM 1352 N N . ASN A 1 174 ? 20.873 9.147 -13.739 1.00 75.12 174 ASN A N 1
ATOM 1353 C CA . ASN A 1 174 ? 21.836 10.250 -13.644 1.00 75.12 174 ASN A CA 1
ATOM 1354 C C . ASN A 1 174 ? 21.161 11.642 -13.604 1.00 75.12 174 ASN A C 1
ATOM 1356 O O . ASN A 1 174 ? 21.610 12.572 -14.280 1.00 75.12 174 ASN A O 1
ATOM 1360 N N . CYS A 1 175 ? 20.045 11.762 -12.874 1.00 60.44 175 CYS A N 1
ATOM 1361 C CA . CYS A 1 175 ? 19.177 12.945 -12.856 1.00 60.44 175 CYS A CA 1
ATOM 1362 C C . CYS A 1 175 ? 18.906 13.483 -11.450 1.00 60.44 175 CYS A C 1
ATOM 1364 O O . CYS A 1 175 ? 18.819 12.663 -10.506 1.00 60.44 175 CYS A O 1
#